Protein AF-B4H859-F1 (afdb_monomer)

InterPro domains:
  IPR013106 Immunoglobulin V-set domain [PF07686] (18-57)
  IPR013783 Immunoglobulin-like fold [G3DSA:2.60.40.10] (1-72)
  IPR036179 Immunoglobulin-like domain superfamily [SSF48726] (7-54)
  IPR037448 Zwei Ig domain protein zig-8 [PTHR23279] (1-114)

Nearest PDB structures (foldseek):
  6nrw-assembly2_C  TM=9.293E-01  e=8.395E-04  Drosophila melanogaster
  6eg1-assembly2_C  TM=6.584E-01  e=2.592E-03  Drosophila melanogaster
  6eg0-assembly1_A  TM=5.450E-01  e=2.316E-03  Drosophila melanogaster
  8sap-assembly2_B  TM=4.334E-01  e=5.531E+00  Bacillus thuringiensis serovar andalousiensis
  3pjy-assembly1_A  TM=2.678E-01  e=3.148E+00  Sinorhizobium meliloti

Organism: Drosophila persimilis (NCBI:txid7234)

Foldseek 3Di:
DFPVVPDWQDKAQGGDDPPPQWGWDDPPPFQKIKTKGAQDDQVVFGKDKKWFADVVTAMAIAGEGEDEPPDPDDDPDDDDDDDDPDFYFDWPDDSYDYHYGRDIDIGMTGTPDDTPMMID

Structure (mmCIF, N/CA/C/O backbone):
data_AF-B4H859-F1
#
_entry.id   AF-B4H859-F1
#
loop_
_atom_site.group_PDB
_atom_site.id
_atom_site.type_symbol
_atom_site.label_atom_id
_atom_site.label_alt_id
_atom_site.label_comp_id
_atom_site.label_asym_id
_atom_site.label_entity_id
_atom_site.label_seq_id
_atom_site.pdbx_PDB_ins_code
_atom_site.Cartn_x
_atom_site.Cartn_y
_atom_site.Cartn_z
_atom_site.occupancy
_atom_site.B_iso_or_equiv
_atom_site.auth_seq_id
_atom_site.auth_comp_id
_atom_site.auth_asym_id
_atom_site.auth_atom_id
_atom_site.pdbx_PDB_model_num
ATOM 1 N N . MET A 1 1 ? -4.083 -2.674 -3.636 1.00 91.69 1 MET A N 1
ATOM 2 C CA . MET A 1 1 ? -5.459 -2.199 -3.650 1.00 91.69 1 MET A CA 1
ATOM 3 C C . MET A 1 1 ? -6.114 -2.504 -2.316 1.00 91.69 1 MET A C 1
ATOM 5 O O . MET A 1 1 ? -5.933 -3.607 -1.803 1.00 91.69 1 MET A O 1
ATOM 9 N N . ARG A 1 2 ? -6.955 -1.610 -1.788 1.00 93.88 2 ARG A N 1
ATOM 10 C CA . ARG A 1 2 ? -7.899 -1.963 -0.719 1.00 93.88 2 ARG A CA 1
ATOM 11 C C . ARG A 1 2 ? -9.080 -2.726 -1.318 1.00 93.88 2 ARG A C 1
ATOM 13 O O . ARG A 1 2 ? -9.814 -2.195 -2.144 1.00 93.88 2 ARG A O 1
ATOM 20 N N . LYS A 1 3 ? -9.287 -3.982 -0.920 1.00 91.06 3 LYS A N 1
ATOM 21 C CA . LYS A 1 3 ? -10.262 -4.865 -1.588 1.00 91.06 3 LYS A CA 1
ATOM 22 C C . LYS A 1 3 ? -11.721 -4.498 -1.342 1.00 91.06 3 LYS A C 1
ATOM 24 O O . LYS A 1 3 ? -12.536 -4.737 -2.223 1.00 91.06 3 LYS A O 1
ATOM 29 N N . ARG A 1 4 ? -12.061 -3.940 -0.174 1.00 90.44 4 ARG A N 1
ATOM 30 C CA . ARG A 1 4 ? -13.466 -3.685 0.209 1.00 90.44 4 ARG A CA 1
ATOM 31 C C . ARG A 1 4 ? -14.206 -2.747 -0.749 1.00 90.44 4 ARG A C 1
ATOM 33 O O . ARG A 1 4 ? -15.421 -2.825 -0.855 1.00 90.44 4 ARG A O 1
ATOM 40 N N . ASP A 1 5 ? -13.470 -1.859 -1.406 1.00 91.56 5 ASP A N 1
ATOM 41 C CA . ASP A 1 5 ? -13.981 -0.825 -2.305 1.00 91.56 5 ASP A CA 1
ATOM 42 C C . ASP A 1 5 ? -13.163 -0.702 -3.598 1.00 91.56 5 ASP A C 1
ATOM 44 O O . ASP A 1 5 ? -13.344 0.248 -4.355 1.00 91.56 5 ASP A O 1
ATOM 48 N N . LEU A 1 6 ? -12.266 -1.663 -3.850 1.00 92.56 6 LEU A N 1
ATOM 49 C CA . LEU A 1 6 ? -11.378 -1.712 -5.017 1.00 92.56 6 LEU A CA 1
ATOM 50 C C . LEU A 1 6 ? -10.571 -0.419 -5.223 1.00 92.56 6 LEU A C 1
ATOM 52 O O . LEU A 1 6 ? -10.203 -0.070 -6.345 1.00 92.56 6 LEU A O 1
ATOM 56 N N . HIS A 1 7 ? -10.290 0.299 -4.134 1.00 94.25 7 HIS A N 1
ATOM 57 C CA . HIS A 1 7 ? -9.610 1.580 -4.196 1.00 94.25 7 HIS A CA 1
ATOM 58 C C . HIS A 1 7 ? -8.095 1.378 -4.301 1.00 94.25 7 HIS A C 1
ATOM 60 O O . HIS A 1 7 ? -7.493 0.636 -3.518 1.00 94.25 7 HIS A O 1
ATOM 66 N N . ILE A 1 8 ? -7.484 2.039 -5.283 1.00 95.00 8 ILE A N 1
ATOM 67 C CA . ILE A 1 8 ? -6.029 2.107 -5.424 1.00 95.00 8 ILE A CA 1
ATOM 68 C C . ILE A 1 8 ? -5.528 3.103 -4.385 1.00 95.00 8 ILE A C 1
ATOM 70 O O . ILE A 1 8 ? -5.896 4.274 -4.424 1.00 95.00 8 ILE A O 1
ATOM 74 N N . LEU A 1 9 ? -4.712 2.635 -3.447 1.00 95.94 9 LEU A N 1
ATOM 75 C CA . LEU A 1 9 ? -4.154 3.486 -2.401 1.00 95.94 9 LEU A CA 1
ATOM 76 C C . LEU A 1 9 ? -2.869 4.139 -2.879 1.00 95.94 9 LEU A C 1
ATOM 78 O O . LEU A 1 9 ? -2.682 5.337 -2.674 1.00 95.94 9 LEU A O 1
ATOM 82 N N . THR A 1 10 ? -2.001 3.364 -3.529 1.00 94.31 10 THR A N 1
ATOM 83 C CA . THR A 1 10 ? -0.736 3.859 -4.069 1.00 94.31 10 THR A CA 1
ATOM 84 C C . THR A 1 10 ? -0.382 3.163 -5.380 1.00 94.31 10 THR A C 1
ATOM 86 O O . THR A 1 10 ? -0.820 2.049 -5.670 1.00 94.31 10 THR A O 1
ATOM 89 N N . THR A 1 11 ? 0.415 3.831 -6.205 1.00 94.19 11 THR A N 1
ATOM 90 C CA . THR A 1 11 ? 1.118 3.219 -7.336 1.00 94.19 11 THR A CA 1
ATOM 91 C C . THR A 1 11 ? 2.538 3.755 -7.341 1.00 94.19 11 THR A C 1
ATOM 93 O O . THR A 1 11 ? 2.748 4.967 -7.410 1.00 94.19 11 THR A O 1
ATOM 96 N N . ASN A 1 12 ? 3.517 2.856 -7.264 1.00 90.81 12 ASN A N 1
ATOM 97 C CA . ASN A 1 12 ? 4.917 3.189 -7.028 1.00 90.81 12 ASN A CA 1
ATOM 98 C C . ASN A 1 12 ? 5.047 4.114 -5.807 1.00 90.81 12 ASN A C 1
ATOM 100 O O . ASN A 1 12 ? 4.615 3.757 -4.717 1.00 90.81 12 ASN A O 1
ATOM 104 N N . ILE A 1 13 ? 5.605 5.311 -6.000 1.00 91.62 13 ILE A N 1
ATOM 105 C CA . ILE A 1 13 ? 5.817 6.314 -4.951 1.00 91.62 13 ILE A CA 1
ATOM 106 C C . ILE A 1 13 ? 4.651 7.311 -4.798 1.00 91.62 13 ILE A C 1
ATOM 108 O O . ILE A 1 13 ? 4.754 8.262 -4.027 1.00 91.62 13 ILE A O 1
ATO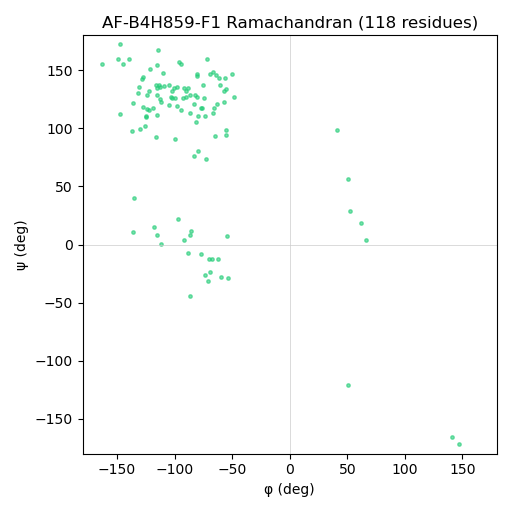M 112 N N . TYR A 1 14 ? 3.556 7.134 -5.544 1.00 93.62 14 TYR A N 1
ATOM 113 C CA . TYR A 1 14 ? 2.427 8.067 -5.572 1.00 93.62 14 TYR A CA 1
ATOM 114 C C . TYR A 1 14 ? 1.229 7.528 -4.790 1.00 93.62 14 TYR A C 1
ATOM 116 O O . TYR A 1 14 ? 0.862 6.364 -4.941 1.00 93.62 14 TYR A O 1
ATOM 124 N N . THR A 1 15 ? 0.576 8.391 -4.011 1.00 95.31 15 THR A N 1
ATOM 125 C CA . THR A 1 15 ? -0.637 8.079 -3.238 1.00 95.31 15 THR A CA 1
ATOM 126 C C . THR A 1 15 ? -1.889 8.597 -3.956 1.00 95.31 15 THR A C 1
ATOM 128 O O . THR A 1 15 ? -1.911 9.740 -4.406 1.00 95.31 15 THR A O 1
ATOM 131 N N . TYR A 1 16 ? -2.943 7.776 -4.032 1.00 94.44 16 TYR A N 1
ATOM 132 C CA . TYR A 1 16 ? -4.198 8.036 -4.764 1.00 94.44 16 TYR A CA 1
ATOM 133 C C . TYR A 1 16 ? -5.448 8.091 -3.868 1.00 94.44 16 TYR A C 1
ATOM 135 O O . TYR A 1 16 ? -6.577 8.061 -4.356 1.00 94.44 16 TYR A O 1
ATOM 143 N N . THR A 1 17 ? -5.256 8.220 -2.557 1.00 93.44 17 THR A N 1
ATOM 144 C CA . THR A 1 17 ? -6.324 8.433 -1.571 1.00 93.44 17 THR A CA 1
ATOM 145 C C . THR A 1 17 ? -6.252 9.845 -0.989 1.00 93.44 17 THR A C 1
ATOM 147 O O . THR A 1 17 ? -5.170 10.407 -0.831 1.00 93.44 17 THR A O 1
ATOM 150 N N . GLY A 1 18 ? -7.408 10.421 -0.643 1.00 92.88 18 GLY A N 1
ATOM 151 C CA . GLY A 1 18 ? -7.487 11.700 0.077 1.00 92.88 18 GLY A CA 1
ATOM 152 C C . GLY A 1 18 ? -7.175 11.594 1.577 1.00 92.88 18 GLY A C 1
ATOM 153 O O . GLY A 1 18 ? -7.072 12.613 2.255 1.00 92.88 18 GLY A O 1
ATOM 154 N N . ASP A 1 19 ? -7.040 10.376 2.110 1.00 93.81 19 ASP A N 1
ATOM 155 C CA . ASP A 1 19 ? -6.666 10.140 3.505 1.00 93.81 19 ASP A CA 1
ATOM 156 C C . ASP A 1 19 ? -5.143 10.262 3.674 1.00 93.81 19 ASP A C 1
ATOM 158 O O . ASP A 1 19 ? -4.388 9.367 3.296 1.00 93.81 19 ASP A O 1
ATOM 162 N N . GLN A 1 20 ? -4.700 11.376 4.264 1.00 92.81 20 GLN A N 1
ATOM 163 C CA . GLN A 1 20 ? -3.283 11.736 4.439 1.00 92.81 20 GLN A CA 1
ATOM 164 C C . GLN A 1 20 ? -2.487 10.760 5.314 1.00 92.81 20 GLN A C 1
ATOM 166 O O . GLN A 1 20 ? -1.262 10.821 5.344 1.00 92.81 20 GLN A O 1
ATOM 171 N N . ARG A 1 21 ? -3.169 9.860 6.029 1.00 93.44 21 ARG A N 1
ATOM 172 C CA . ARG A 1 21 ? -2.528 8.816 6.834 1.00 93.44 21 ARG A CA 1
ATOM 173 C C . ARG A 1 21 ? -1.847 7.754 5.978 1.00 93.44 21 ARG A C 1
ATOM 175 O O . ARG A 1 21 ? -0.958 7.068 6.470 1.00 93.44 21 ARG A O 1
ATOM 182 N N . PHE A 1 22 ? -2.283 7.594 4.729 1.00 93.88 22 PHE A N 1
ATOM 183 C CA . PHE A 1 22 ? -1.756 6.598 3.807 1.00 93.88 22 PHE A CA 1
ATOM 184 C C . PHE A 1 22 ? -0.587 7.181 3.017 1.00 93.88 22 PHE A C 1
ATOM 186 O O . PHE A 1 22 ? -0.700 8.215 2.361 1.00 93.88 22 PHE A O 1
ATOM 193 N N . SER A 1 23 ? 0.541 6.489 3.042 1.00 93.62 23 SER A N 1
ATOM 194 C CA . SER A 1 23 ? 1.720 6.831 2.250 1.00 93.62 23 SER A CA 1
ATOM 195 C C . SER A 1 23 ? 2.477 5.569 1.860 1.00 93.62 23 SER A C 1
ATOM 197 O O . SER A 1 23 ? 2.144 4.470 2.300 1.00 93.62 23 SER A O 1
ATOM 199 N N . VAL A 1 24 ? 3.481 5.715 1.005 1.00 92.88 24 VAL A N 1
ATOM 200 C CA . VAL A 1 24 ? 4.360 4.618 0.602 1.00 92.88 24 VAL A CA 1
ATOM 201 C C . VAL A 1 24 ? 5.777 4.891 1.077 1.00 92.88 24 VAL A C 1
ATOM 203 O O . VAL A 1 24 ? 6.287 6.003 0.940 1.00 92.88 24 VAL A O 1
ATOM 206 N N . ILE A 1 25 ? 6.407 3.867 1.643 1.00 90.50 25 ILE A N 1
ATOM 207 C CA . ILE A 1 25 ? 7.829 3.856 1.963 1.00 90.50 25 ILE A CA 1
ATOM 208 C C . ILE A 1 25 ? 8.509 2.971 0.920 1.00 90.50 25 ILE A C 1
ATOM 210 O O . ILE A 1 25 ? 8.190 1.793 0.790 1.00 90.50 25 ILE A O 1
ATOM 214 N N . HIS A 1 26 ? 9.445 3.554 0.177 1.00 89.69 26 HIS A N 1
ATOM 215 C CA . HIS A 1 26 ? 10.266 2.848 -0.800 1.00 89.69 26 HIS A CA 1
ATOM 216 C C . HIS A 1 26 ? 11.714 3.335 -0.670 1.00 89.69 26 HIS A C 1
ATOM 218 O O . HIS A 1 26 ? 12.041 4.427 -1.150 1.00 89.69 26 HIS A O 1
ATOM 224 N N . PRO A 1 27 ? 12.574 2.595 0.050 1.00 88.12 27 PRO A N 1
ATOM 225 C CA . PRO A 1 27 ? 13.975 2.962 0.191 1.00 88.12 27 PRO A CA 1
ATOM 226 C C . PRO A 1 27 ? 14.687 2.978 -1.174 1.00 88.12 27 PRO A C 1
ATOM 228 O O . PRO A 1 27 ? 14.409 2.115 -2.009 1.00 88.12 27 PRO A O 1
ATOM 231 N N . PRO A 1 28 ? 15.629 3.912 -1.415 1.00 85.56 28 PRO A N 1
ATOM 232 C CA . PRO A 1 28 ? 16.375 3.953 -2.669 1.00 85.56 28 PRO A CA 1
ATOM 233 C C . PRO A 1 28 ? 17.066 2.618 -2.965 1.00 85.56 28 PRO A C 1
ATOM 235 O O . PRO A 1 28 ? 17.726 2.057 -2.090 1.00 85.56 28 PRO A O 1
ATOM 238 N N . SER A 1 29 ? 16.939 2.142 -4.206 1.00 84.00 29 SER A N 1
ATOM 239 C CA . SER A 1 29 ? 17.527 0.878 -4.678 1.00 84.00 29 SER A CA 1
ATOM 240 C C . SER A 1 29 ? 17.024 -0.386 -3.960 1.00 84.00 29 SER A C 1
ATOM 242 O O . SER A 1 29 ? 17.693 -1.417 -4.027 1.00 84.00 29 SER A O 1
ATOM 244 N N . SER A 1 30 ? 15.881 -0.320 -3.268 1.00 84.38 30 SER A N 1
ATOM 245 C CA . SER A 1 30 ? 15.211 -1.495 -2.702 1.00 84.38 30 SER A CA 1
ATOM 246 C C . SER A 1 30 ? 14.141 -2.036 -3.654 1.00 84.38 30 SER A C 1
ATOM 248 O O . SER A 1 30 ? 13.579 -1.287 -4.441 1.00 84.38 30 SER A O 1
ATOM 250 N N . GLU A 1 31 ? 13.820 -3.322 -3.536 1.00 82.88 31 GLU A N 1
ATOM 251 C CA . GLU A 1 31 ? 12.643 -3.954 -4.157 1.00 82.88 31 GLU A CA 1
ATOM 252 C C . GLU A 1 31 ? 11.470 -4.045 -3.157 1.00 82.88 31 GLU A C 1
ATOM 254 O O . GLU A 1 31 ? 10.579 -4.888 -3.286 1.00 82.88 31 GLU A O 1
ATOM 259 N N . ASP A 1 32 ? 11.498 -3.199 -2.122 1.00 84.56 32 ASP A N 1
ATOM 260 C CA . ASP A 1 32 ? 10.486 -3.124 -1.073 1.00 84.56 32 ASP A CA 1
ATOM 261 C C . ASP A 1 32 ? 9.576 -1.909 -1.286 1.00 84.56 32 ASP A C 1
ATOM 263 O O . ASP A 1 32 ? 10.039 -0.769 -1.406 1.00 84.56 32 ASP A O 1
ATOM 267 N N . TRP A 1 33 ? 8.268 -2.155 -1.300 1.00 89.00 33 TRP A N 1
ATOM 268 C CA . TRP A 1 33 ? 7.223 -1.137 -1.351 1.00 89.00 33 TRP A CA 1
ATOM 269 C C . TRP A 1 33 ? 6.253 -1.338 -0.199 1.00 89.00 33 TRP A C 1
ATOM 271 O O . TRP A 1 33 ? 5.347 -2.174 -0.268 1.00 89.00 33 TRP A O 1
ATOM 281 N N . ASP A 1 34 ? 6.396 -0.517 0.832 1.00 89.38 34 ASP A N 1
ATOM 282 C CA . ASP A 1 34 ? 5.598 -0.653 2.040 1.00 89.38 34 ASP A CA 1
ATOM 283 C C . ASP A 1 34 ? 4.477 0.384 2.061 1.00 89.38 34 ASP A C 1
ATOM 285 O O . ASP A 1 34 ? 4.717 1.589 1.948 1.00 89.38 34 ASP A O 1
ATOM 289 N N . LEU A 1 35 ? 3.237 -0.069 2.242 1.00 90.88 35 LEU A N 1
ATOM 290 C CA . LEU A 1 35 ? 2.110 0.820 2.502 1.00 90.88 35 LEU A CA 1
ATOM 291 C C . LEU A 1 35 ? 2.126 1.223 3.978 1.00 90.88 35 LEU A C 1
ATOM 293 O O . LEU A 1 35 ? 1.828 0.409 4.852 1.00 90.88 35 LEU A O 1
ATOM 297 N N . LYS A 1 36 ? 2.426 2.489 4.253 1.00 91.12 36 LYS A N 1
ATOM 298 C CA . LYS A 1 36 ? 2.391 3.073 5.592 1.00 91.12 36 LYS A CA 1
ATOM 299 C C . LYS A 1 36 ? 1.007 3.650 5.884 1.00 91.12 36 LYS A C 1
ATOM 301 O O . LYS A 1 36 ? 0.474 4.410 5.075 1.00 91.12 36 LYS A O 1
ATOM 306 N N . ILE A 1 37 ? 0.454 3.331 7.051 1.00 91.12 37 ILE A N 1
ATOM 307 C CA . ILE A 1 37 ? -0.793 3.907 7.565 1.00 91.12 37 ILE A CA 1
ATOM 308 C C . ILE A 1 37 ? -0.503 4.496 8.947 1.00 91.12 37 ILE A C 1
ATOM 310 O O . ILE A 1 37 ? -0.235 3.764 9.900 1.00 91.12 37 ILE A O 1
ATOM 314 N N . ASP A 1 38 ? -0.533 5.822 9.052 1.00 86.06 38 ASP A N 1
ATOM 315 C CA . ASP A 1 38 ? -0.404 6.531 10.326 1.00 86.06 38 ASP A CA 1
ATOM 316 C C . ASP A 1 38 ? -1.741 6.551 11.084 1.00 86.06 38 ASP A C 1
ATOM 318 O O . ASP A 1 38 ? -2.817 6.622 10.488 1.00 86.06 38 ASP A O 1
ATOM 322 N N . TYR A 1 39 ? -1.689 6.504 12.417 1.00 83.44 39 TYR A N 1
ATOM 323 C CA . TYR A 1 39 ? -2.872 6.553 13.286 1.00 83.44 39 TYR A CA 1
ATOM 324 C C . TYR A 1 39 ? -3.958 5.545 12.875 1.00 83.44 39 TYR A C 1
ATOM 326 O O . TYR A 1 39 ? -5.096 5.922 12.568 1.00 83.44 39 TYR A O 1
ATOM 334 N N . ALA A 1 40 ? -3.595 4.264 12.809 1.00 83.44 40 ALA A N 1
ATOM 335 C CA . ALA A 1 40 ? -4.477 3.197 12.351 1.00 83.44 40 ALA A CA 1
ATOM 336 C C . ALA A 1 40 ? -5.773 3.125 13.184 1.00 83.44 40 ALA A C 1
ATOM 338 O O . ALA A 1 40 ? -5.751 3.148 14.415 1.00 83.44 40 ALA A O 1
ATOM 339 N N . GLN A 1 41 ? -6.923 3.046 12.518 1.00 84.44 41 GLN A N 1
ATOM 340 C CA . GLN A 1 41 ? -8.244 3.015 13.151 1.00 84.44 41 GLN A CA 1
ATOM 341 C C . GLN A 1 41 ? -8.930 1.668 12.886 1.00 84.44 41 GLN A C 1
ATOM 343 O O . GLN A 1 41 ? -8.706 1.092 11.827 1.00 84.44 41 GLN A O 1
ATOM 348 N N . PRO A 1 42 ? -9.866 1.205 13.737 1.00 79.44 42 PRO A N 1
ATOM 349 C CA . PRO A 1 42 ? -10.618 -0.035 13.488 1.00 79.44 42 PRO A CA 1
ATOM 350 C C . PRO A 1 42 ? -11.312 -0.083 12.115 1.00 79.44 42 PRO A C 1
ATOM 352 O O . PRO A 1 42 ? -11.458 -1.132 11.500 1.00 79.44 42 PRO A O 1
ATOM 355 N N . ARG A 1 43 ? -11.694 1.081 11.571 1.00 86.56 43 ARG A N 1
ATOM 356 C CA . ARG A 1 43 ? -12.257 1.200 10.215 1.00 86.56 43 ARG A CA 1
ATOM 357 C C . ARG A 1 43 ? -11.264 0.900 9.090 1.00 86.56 43 ARG A C 1
ATOM 359 O O . ARG A 1 43 ? -11.686 0.854 7.938 1.00 86.56 43 ARG A O 1
ATOM 366 N N . ASP A 1 44 ? -9.971 0.809 9.371 1.00 88.56 44 ASP A N 1
ATOM 367 C CA . ASP A 1 44 ? -8.951 0.463 8.386 1.00 88.56 44 ASP A CA 1
ATOM 368 C C . ASP A 1 44 ? -8.762 -1.060 8.296 1.00 88.56 44 ASP A C 1
ATOM 370 O O . ASP A 1 44 ? -8.104 -1.510 7.361 1.00 88.56 44 ASP A O 1
ATOM 374 N N . SER A 1 45 ? -9.386 -1.857 9.179 1.00 84.06 45 SER A N 1
ATOM 375 C CA . SER A 1 45 ? -9.418 -3.317 9.047 1.00 84.06 45 SER A CA 1
ATOM 376 C C . SER A 1 45 ? -9.994 -3.745 7.691 1.00 84.06 45 SER A C 1
ATOM 378 O O . SER A 1 45 ? -10.935 -3.142 7.157 1.00 84.06 45 SER A O 1
ATOM 380 N N . GLY A 1 46 ? -9.436 -4.811 7.125 1.00 86.56 46 GLY A N 1
ATOM 381 C CA . GLY A 1 46 ? -9.856 -5.377 5.849 1.00 86.56 46 GLY A CA 1
ATOM 382 C C . GLY A 1 46 ? -8.705 -5.988 5.059 1.00 86.56 46 GLY A C 1
ATOM 383 O O . GLY A 1 46 ? -7.585 -6.124 5.544 1.00 86.56 46 GLY A O 1
ATOM 384 N N . ILE A 1 47 ? -8.992 -6.362 3.812 1.00 87.62 47 ILE A N 1
ATOM 385 C CA . ILE A 1 47 ? -8.006 -6.978 2.921 1.00 87.62 47 ILE A CA 1
ATOM 386 C C . ILE A 1 47 ? -7.325 -5.903 2.069 1.00 87.62 47 ILE A C 1
ATOM 388 O O . ILE A 1 47 ? -7.994 -5.150 1.351 1.00 87.62 47 ILE A O 1
ATOM 392 N N . TYR A 1 48 ? -5.998 -5.887 2.105 1.00 90.25 48 TYR A N 1
ATOM 393 C CA . TYR A 1 48 ? -5.123 -5.060 1.277 1.00 90.25 48 TYR A CA 1
ATOM 394 C C . TYR A 1 48 ? -4.336 -5.967 0.344 1.00 90.25 48 TYR A C 1
ATOM 396 O O . TYR A 1 48 ? -3.869 -7.019 0.754 1.00 90.25 48 TYR A O 1
ATOM 404 N N . GLU A 1 49 ? -4.198 -5.597 -0.920 1.00 90.50 49 GLU A N 1
ATOM 405 C CA . GLU A 1 49 ? -3.522 -6.426 -1.914 1.00 90.50 49 GLU A CA 1
ATOM 406 C C . GLU A 1 49 ? -2.353 -5.681 -2.544 1.00 90.50 49 GLU A C 1
ATOM 408 O O . GLU A 1 49 ? -2.576 -4.712 -3.256 1.00 90.50 49 GLU A O 1
ATOM 413 N N . CYS A 1 50 ? -1.126 -6.148 -2.359 1.00 89.75 50 CYS A N 1
ATOM 414 C CA . CYS A 1 50 ? -0.018 -5.704 -3.194 1.00 89.75 50 CYS A CA 1
ATOM 415 C C . CYS A 1 50 ? -0.142 -6.368 -4.571 1.00 89.75 50 CYS A C 1
ATOM 417 O O . CYS A 1 50 ? -0.255 -7.591 -4.662 1.00 89.75 50 CYS A O 1
ATOM 419 N N . GLN A 1 51 ? -0.133 -5.584 -5.645 1.00 91.12 51 GLN A N 1
ATOM 420 C CA . GLN A 1 51 ? -0.077 -6.085 -7.017 1.00 91.12 51 GLN A CA 1
ATOM 421 C C . GLN A 1 51 ? 1.230 -5.640 -7.658 1.00 91.12 51 GLN A C 1
ATOM 423 O O . GLN A 1 51 ? 1.556 -4.455 -7.654 1.00 91.12 51 GLN A O 1
ATOM 428 N N . VAL A 1 52 ? 1.955 -6.589 -8.235 1.00 89.12 52 VAL A N 1
ATOM 429 C CA . VAL A 1 52 ? 3.247 -6.361 -8.871 1.00 89.12 52 VAL A CA 1
ATOM 430 C C . VAL A 1 52 ? 3.094 -6.592 -10.370 1.00 89.12 52 VAL A C 1
ATOM 432 O O . VAL A 1 52 ? 2.614 -7.640 -10.816 1.00 89.12 52 VAL A O 1
ATOM 435 N N . ASN A 1 53 ? 3.483 -5.594 -11.160 1.00 86.69 53 ASN A N 1
ATOM 436 C CA . ASN A 1 53 ? 3.398 -5.649 -12.613 1.00 86.69 53 ASN A CA 1
ATOM 437 C C . ASN A 1 53 ? 4.617 -6.373 -13.205 1.00 86.69 53 ASN A C 1
ATOM 439 O O . ASN A 1 53 ? 5.551 -5.755 -13.716 1.00 86.69 53 ASN A O 1
ATOM 443 N N . THR A 1 54 ? 4.594 -7.696 -13.091 1.00 81.88 54 THR A N 1
ATOM 444 C CA . THR A 1 54 ? 5.532 -8.645 -13.704 1.00 81.88 54 THR A CA 1
ATOM 445 C C . THR A 1 54 ? 4.806 -9.509 -14.732 1.00 81.88 54 THR A C 1
ATOM 447 O O . THR A 1 54 ? 3.575 -9.547 -14.760 1.00 81.88 54 THR A O 1
ATOM 450 N N . GLU A 1 55 ? 5.564 -10.238 -15.550 1.00 78.88 55 GLU A N 1
ATOM 451 C CA . GLU A 1 55 ? 5.034 -11.288 -16.422 1.00 78.88 55 GLU A CA 1
ATOM 452 C C . GLU A 1 55 ? 5.608 -12.645 -15.969 1.00 78.88 55 GLU A C 1
ATOM 454 O O . GLU A 1 55 ? 6.821 -12.848 -16.089 1.00 78.88 55 GLU A O 1
ATOM 459 N N . PRO A 1 56 ? 4.793 -13.567 -15.415 1.00 78.75 56 PRO A N 1
ATOM 460 C CA . PRO A 1 56 ? 3.357 -13.445 -15.131 1.00 78.75 56 PRO A CA 1
ATOM 461 C C . PRO A 1 56 ? 3.055 -12.495 -13.955 1.00 78.75 56 PRO A C 1
ATOM 463 O O . PRO A 1 56 ? 3.920 -12.234 -13.113 1.00 78.75 56 PRO A O 1
ATOM 466 N N . LYS A 1 57 ? 1.813 -11.993 -13.876 1.00 77.75 57 LYS A N 1
ATOM 467 C CA . LYS A 1 57 ? 1.381 -11.094 -12.790 1.00 77.75 57 LYS A CA 1
ATOM 468 C C . LYS A 1 57 ? 1.497 -11.757 -11.420 1.00 77.75 57 LYS A C 1
ATOM 470 O O . LYS A 1 57 ? 1.063 -12.893 -11.236 1.00 77.75 57 LYS A O 1
ATOM 475 N N . ILE A 1 58 ? 1.992 -11.000 -10.445 1.00 82.62 58 ILE A N 1
ATOM 476 C CA . ILE A 1 58 ? 2.111 -11.426 -9.049 1.00 82.62 58 ILE A CA 1
ATOM 477 C C . ILE A 1 58 ? 1.216 -10.535 -8.186 1.00 82.62 58 ILE A C 1
ATOM 479 O O . ILE A 1 58 ? 1.167 -9.318 -8.363 1.00 82.62 58 ILE A O 1
ATOM 483 N N . ASN A 1 59 ? 0.502 -11.131 -7.235 1.00 83.44 59 ASN A N 1
ATOM 484 C CA . ASN A 1 59 ? -0.269 -10.403 -6.235 1.00 83.44 59 ASN A CA 1
ATOM 485 C C . ASN A 1 59 ? -0.148 -11.052 -4.852 1.00 83.44 59 ASN A C 1
ATOM 487 O O . ASN A 1 59 ? 0.219 -12.218 -4.711 1.00 83.44 59 ASN A O 1
ATOM 491 N N . LEU A 1 60 ? -0.438 -10.263 -3.822 1.00 83.44 60 LEU A N 1
ATOM 492 C CA . LEU A 1 60 ? -0.325 -10.661 -2.430 1.00 83.44 60 LEU A CA 1
ATOM 493 C C . LEU A 1 60 ? -1.404 -9.969 -1.603 1.00 83.44 60 LEU A C 1
ATOM 495 O O . LEU A 1 60 ? -1.355 -8.759 -1.412 1.00 83.44 60 LEU A O 1
ATOM 499 N N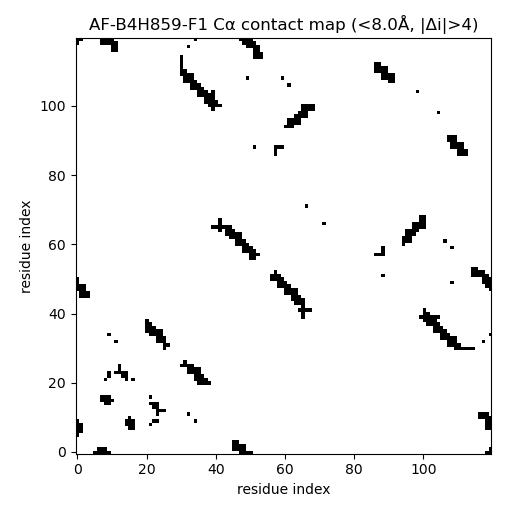 . ALA A 1 61 ? -2.360 -10.740 -1.089 1.00 83.81 61 ALA A N 1
ATOM 500 C CA . ALA A 1 61 ? -3.401 -10.243 -0.198 1.00 83.81 61 ALA A CA 1
ATOM 501 C C . ALA A 1 61 ? -2.987 -10.382 1.278 1.00 83.81 61 ALA A C 1
ATOM 503 O O . ALA A 1 61 ? -2.509 -11.434 1.697 1.00 83.81 61 ALA A O 1
ATOM 504 N N . ILE A 1 62 ? -3.216 -9.329 2.057 1.00 83.56 62 ILE A N 1
ATOM 505 C CA . ILE A 1 62 ? -2.940 -9.206 3.489 1.00 83.56 62 ILE A CA 1
ATOM 506 C C . ILE A 1 62 ? -4.249 -8.873 4.193 1.00 83.56 62 ILE A C 1
ATOM 508 O O . ILE A 1 62 ? -4.978 -7.981 3.757 1.00 83.56 62 ILE A O 1
ATOM 512 N N . ILE A 1 63 ? -4.538 -9.585 5.279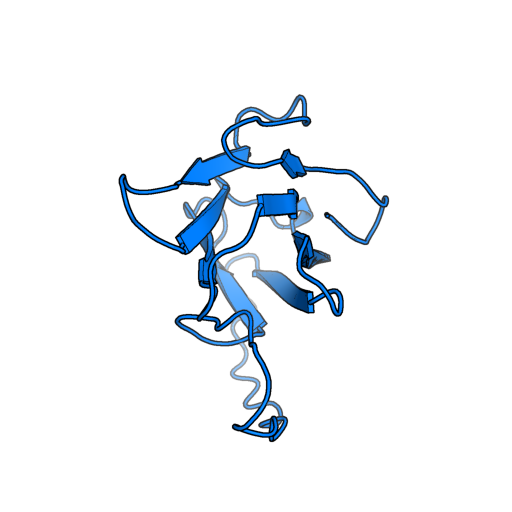 1.00 81.75 63 ILE A N 1
ATOM 513 C CA . ILE A 1 63 ? -5.669 -9.288 6.158 1.00 81.75 63 ILE A CA 1
ATOM 514 C C . ILE A 1 63 ? -5.132 -8.418 7.294 1.00 81.75 63 ILE A C 1
ATOM 516 O O . ILE A 1 63 ? -4.276 -8.849 8.066 1.00 81.75 63 ILE A O 1
AT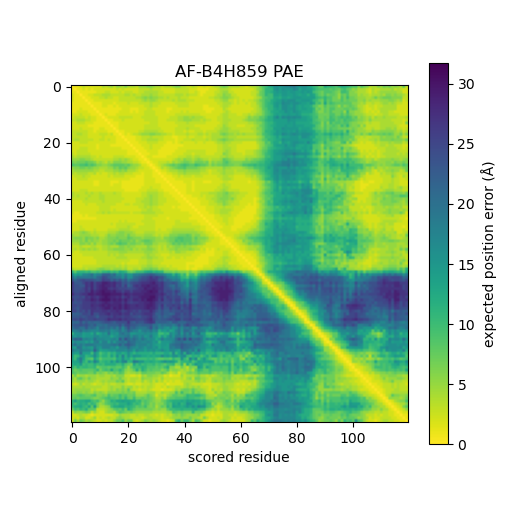OM 520 N N . LEU A 1 64 ? -5.610 -7.179 7.361 1.00 81.25 64 LEU A N 1
ATOM 521 C CA . LEU A 1 64 ? -5.317 -6.254 8.447 1.00 81.25 64 LEU A CA 1
ATOM 522 C C . LEU A 1 64 ? -6.495 -6.249 9.417 1.00 81.25 64 LEU A C 1
ATOM 524 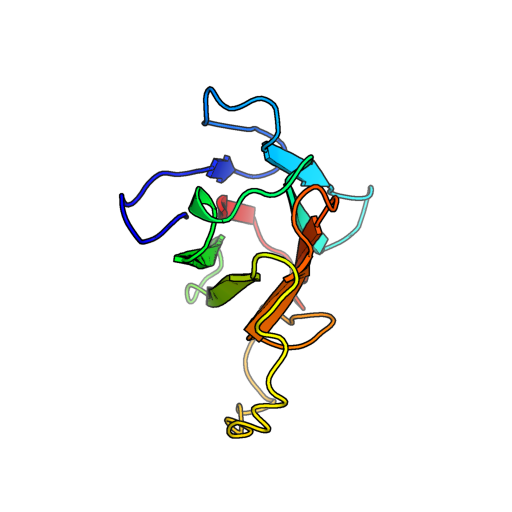O O . LEU A 1 64 ? -7.619 -5.969 8.993 1.00 81.25 64 LEU A O 1
ATOM 528 N N . ASP A 1 65 ? -6.226 -6.496 10.697 1.00 83.19 65 ASP A N 1
ATOM 529 C CA . ASP A 1 65 ? -7.203 -6.297 11.763 1.00 83.19 65 ASP A CA 1
ATOM 530 C C . ASP A 1 65 ? -6.668 -5.358 12.855 1.00 83.19 65 ASP A C 1
ATOM 532 O O . ASP A 1 65 ? -5.561 -5.515 13.374 1.00 83.19 65 ASP A O 1
ATOM 536 N N . ILE A 1 66 ? -7.455 -4.336 13.185 1.00 78.31 66 ILE A N 1
ATOM 537 C CA . ILE A 1 66 ? -7.138 -3.308 14.172 1.00 78.31 66 ILE A CA 1
ATOM 538 C C . ILE A 1 66 ? -8.150 -3.419 15.308 1.00 78.31 66 ILE A C 1
ATOM 540 O O . ILE A 1 66 ? -9.232 -2.823 15.276 1.00 78.31 66 ILE A O 1
ATOM 544 N N . ALA A 1 67 ? -7.782 -4.184 16.330 1.00 77.00 67 ALA A N 1
ATOM 545 C CA . ALA A 1 67 ? -8.598 -4.352 17.520 1.00 77.00 67 ALA A CA 1
ATOM 546 C C . ALA A 1 67 ? -8.528 -3.103 18.420 1.00 77.00 67 ALA A C 1
ATOM 548 O O . ALA A 1 67 ? -7.459 -2.536 18.674 1.00 77.00 67 ALA A O 1
ATOM 549 N N . ALA A 1 68 ? -9.683 -2.689 18.953 1.00 56.03 68 ALA A N 1
ATOM 550 C CA . ALA A 1 68 ? -9.720 -1.871 20.162 1.00 56.03 68 ALA A CA 1
ATOM 551 C C . ALA A 1 68 ? -9.207 -2.726 21.333 1.00 56.03 68 ALA A C 1
ATOM 553 O O . ALA A 1 68 ? -9.375 -3.941 21.326 1.00 56.03 68 ALA A O 1
ATOM 554 N N . GLU A 1 69 ? -8.562 -2.106 22.316 1.00 54.56 69 GLU A N 1
ATOM 555 C CA . GLU A 1 69 ? -7.673 -2.708 23.328 1.00 54.56 69 GLU A CA 1
ATOM 556 C C . GLU A 1 69 ? -8.196 -3.886 24.193 1.00 54.56 69 GLU A C 1
ATOM 558 O O . GLU A 1 69 ? -7.490 -4.316 25.099 1.00 54.56 69 GLU A O 1
ATOM 563 N N . SER A 1 70 ? -9.373 -4.462 23.936 1.00 52.66 70 SER A N 1
ATOM 564 C CA . SER A 1 70 ? -9.976 -5.525 24.750 1.00 52.66 70 SER A CA 1
ATOM 565 C C . SER A 1 70 ? -10.072 -6.919 24.113 1.00 52.66 70 SER A C 1
ATOM 567 O O . SER A 1 70 ? -10.565 -7.820 24.785 1.00 52.66 70 SER A O 1
ATOM 569 N N . GLU A 1 71 ? -9.613 -7.156 22.877 1.00 50.88 71 GLU A N 1
ATOM 570 C CA . GLU A 1 71 ? -9.789 -8.477 22.228 1.00 50.88 71 GLU A CA 1
ATOM 571 C C . GLU A 1 71 ? -8.549 -9.025 21.502 1.00 50.88 71 GLU A C 1
ATOM 573 O O . GLU A 1 71 ? -8.660 -9.678 20.469 1.00 50.88 71 GLU A O 1
ATOM 578 N N . ALA A 1 72 ? -7.351 -8.855 22.068 1.00 47.25 72 ALA A N 1
ATOM 579 C CA . ALA A 1 72 ? -6.206 -9.682 21.673 1.00 47.25 72 ALA A CA 1
ATOM 580 C C . ALA A 1 72 ? -6.387 -11.111 22.225 1.00 47.25 72 ALA A C 1
ATOM 582 O O . ALA A 1 72 ? -5.778 -11.492 23.223 1.00 47.25 72 ALA A O 1
ATOM 583 N N . ARG A 1 73 ? -7.297 -11.888 21.628 1.00 48.12 73 ARG A N 1
ATOM 584 C CA . ARG A 1 73 ? -7.334 -13.339 21.822 1.00 48.12 73 ARG A CA 1
ATOM 585 C C . ARG A 1 73 ? -6.322 -13.957 20.870 1.00 48.12 73 ARG A C 1
ATOM 587 O O . ARG A 1 73 ? -6.427 -13.780 19.662 1.00 48.12 73 ARG A O 1
ATOM 594 N N . ASP A 1 74 ? -5.363 -14.677 21.440 1.00 53.66 74 ASP A N 1
ATOM 595 C CA . ASP A 1 74 ? -4.372 -15.481 20.729 1.00 53.66 74 ASP A CA 1
ATOM 596 C C . ASP A 1 74 ? -5.064 -16.488 19.795 1.00 53.66 74 ASP A C 1
ATOM 598 O O . ASP A 1 74 ? -5.444 -17.587 20.203 1.00 53.66 74 ASP A O 1
ATOM 602 N N . LEU A 1 75 ? -5.240 -16.120 18.527 1.00 52.16 75 LEU A N 1
ATOM 603 C CA . LEU A 1 75 ? -5.657 -17.042 17.479 1.00 52.16 75 LEU A CA 1
ATOM 604 C C . LEU A 1 75 ? -4.422 -17.470 16.694 1.00 52.16 75 LEU A C 1
ATOM 606 O O . LEU A 1 75 ? -3.995 -16.862 15.719 1.00 52.16 75 LEU A O 1
ATOM 610 N N . ASN A 1 76 ? -3.838 -18.563 17.171 1.00 57.69 76 ASN A N 1
ATOM 611 C CA . ASN A 1 76 ? -2.900 -19.390 16.435 1.00 57.69 76 ASN A CA 1
ATOM 612 C C . ASN A 1 76 ? -3.658 -20.015 15.244 1.00 57.69 76 ASN A C 1
ATOM 614 O O . ASN A 1 76 ? -4.336 -21.026 15.420 1.00 57.69 76 ASN A O 1
ATOM 618 N N . SER A 1 77 ? -3.620 -19.382 14.067 1.00 50.00 77 SER A N 1
ATOM 619 C CA . SER A 1 77 ? -4.402 -19.800 12.895 1.00 50.00 77 SER A CA 1
ATOM 620 C C . SER A 1 77 ? -3.516 -20.044 11.669 1.00 50.00 77 SER A C 1
ATOM 622 O O . SER A 1 77 ? -2.927 -19.137 11.089 1.00 50.00 77 SER A O 1
ATOM 624 N N . ASP A 1 78 ? -3.408 -21.329 11.334 1.00 45.44 78 ASP A N 1
ATOM 625 C CA . ASP A 1 78 ? -3.078 -21.947 10.049 1.00 45.44 78 ASP A CA 1
ATOM 626 C C . ASP A 1 78 ? -1.976 -21.344 9.160 1.00 45.44 78 ASP A C 1
ATOM 628 O O . ASP A 1 78 ? -2.170 -20.510 8.272 1.00 45.44 78 ASP A O 1
ATOM 632 N N . ARG A 1 79 ? -0.800 -21.974 9.280 1.00 43.47 79 ARG A N 1
ATOM 633 C CA . ARG A 1 79 ? 0.275 -21.971 8.282 1.00 43.47 79 ARG A CA 1
ATOM 634 C C . ARG A 1 79 ? -0.241 -22.461 6.923 1.00 43.47 79 ARG A C 1
ATOM 636 O O . ARG A 1 79 ? -0.241 -23.661 6.648 1.00 43.47 79 ARG A O 1
ATOM 643 N N . ARG A 1 80 ? -0.561 -21.540 6.013 1.00 44.38 80 ARG A N 1
ATOM 644 C CA . ARG A 1 80 ? -0.623 -21.861 4.581 1.00 44.38 80 ARG A CA 1
ATOM 645 C C . ARG A 1 80 ? 0.794 -22.022 4.025 1.00 44.38 80 ARG A C 1
ATOM 647 O O . ARG A 1 80 ? 1.564 -21.070 3.922 1.00 44.38 80 ARG A O 1
ATOM 654 N N . TYR A 1 81 ? 1.128 -23.263 3.691 1.00 37.16 81 TYR A N 1
ATOM 655 C CA . TYR A 1 81 ? 2.351 -23.678 3.009 1.00 37.16 81 TYR A CA 1
ATOM 656 C C . TYR A 1 81 ? 2.362 -23.126 1.573 1.00 37.16 81 TYR A C 1
ATOM 658 O O . TYR A 1 81 ? 1.527 -23.512 0.759 1.00 37.16 81 TYR A O 1
ATOM 666 N N . TYR A 1 82 ? 3.285 -22.209 1.267 1.00 39.81 82 TYR A N 1
ATOM 667 C CA . TYR A 1 82 ? 3.440 -21.615 -0.067 1.00 39.81 82 TYR A CA 1
ATOM 668 C C . TYR A 1 82 ? 4.754 -22.048 -0.729 1.00 39.81 82 TYR A C 1
ATOM 670 O O . TYR A 1 82 ? 5.842 -21.776 -0.209 1.00 39.81 82 TYR A O 1
ATOM 678 N N . ASP A 1 83 ? 4.609 -22.649 -1.910 1.00 41.31 83 ASP A N 1
ATOM 679 C CA . ASP A 1 83 ? 5.636 -23.168 -2.821 1.00 41.31 83 ASP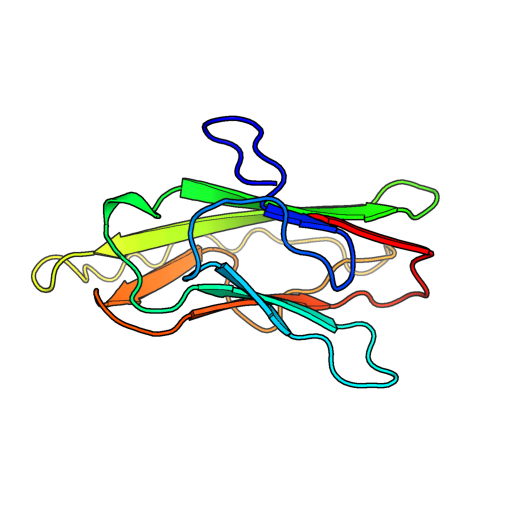 A CA 1
ATOM 680 C C . ASP A 1 83 ? 6.783 -22.168 -3.084 1.00 41.31 83 ASP A C 1
ATOM 682 O O . ASP A 1 83 ? 6.583 -20.996 -3.411 1.00 41.31 83 ASP A O 1
ATOM 686 N N . SER A 1 84 ? 8.016 -22.622 -2.871 1.00 39.41 84 SER A N 1
ATOM 687 C CA . SER A 1 84 ? 9.248 -21.831 -2.786 1.00 39.41 84 SER A CA 1
ATOM 688 C C . SER A 1 84 ? 9.937 -21.553 -4.129 1.00 39.41 84 SER A C 1
ATOM 690 O O . SER A 1 84 ? 11.037 -21.003 -4.121 1.00 39.41 84 SER A O 1
ATOM 692 N N . LYS A 1 85 ? 9.321 -21.880 -5.276 1.00 35.88 85 LYS A N 1
ATOM 693 C CA . LYS A 1 85 ? 9.974 -21.778 -6.600 1.00 35.88 85 LYS A CA 1
ATOM 694 C C . LYS A 1 85 ? 9.400 -20.776 -7.614 1.00 35.88 85 LYS A C 1
ATOM 696 O O . LYS A 1 85 ? 9.876 -20.752 -8.746 1.00 35.88 85 LYS A O 1
ATOM 701 N N . ALA A 1 86 ? 8.456 -19.916 -7.240 1.00 33.97 86 ALA A N 1
ATOM 702 C CA . ALA A 1 86 ? 7.981 -18.833 -8.112 1.00 33.97 86 ALA A CA 1
ATOM 703 C C . ALA A 1 86 ? 8.684 -17.494 -7.810 1.00 33.97 86 ALA A C 1
ATOM 705 O O . ALA A 1 86 ? 9.174 -17.275 -6.699 1.00 33.97 86 ALA A O 1
ATOM 706 N N . ALA A 1 87 ? 8.706 -16.576 -8.780 1.00 34.28 87 ALA A N 1
ATOM 707 C CA . ALA A 1 87 ? 8.891 -15.161 -8.483 1.00 34.28 87 ALA A CA 1
ATOM 708 C C . ALA A 1 87 ? 7.788 -14.729 -7.505 1.00 34.28 87 ALA A C 1
ATOM 710 O O . ALA A 1 87 ? 6.605 -14.968 -7.750 1.0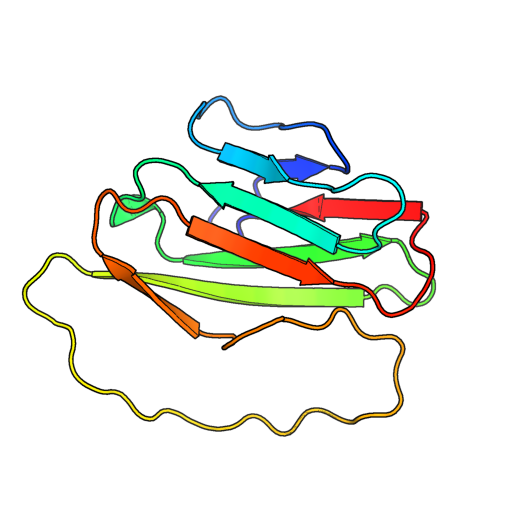0 34.28 87 ALA A O 1
ATOM 711 N N . ARG A 1 88 ? 8.171 -14.207 -6.343 1.00 50.19 88 ARG A N 1
ATOM 712 C CA . ARG A 1 88 ? 7.274 -14.004 -5.207 1.00 50.19 88 ARG A CA 1
ATOM 713 C C . ARG A 1 88 ? 7.442 -12.596 -4.669 1.00 50.19 88 ARG A C 1
ATOM 715 O O . ARG A 1 88 ? 8.550 -12.188 -4.325 1.00 50.19 88 ARG A O 1
ATOM 722 N N . ALA A 1 89 ? 6.308 -11.922 -4.502 1.00 49.75 89 ALA A N 1
ATOM 723 C CA . ALA A 1 89 ? 6.183 -10.914 -3.469 1.00 49.75 89 ALA A CA 1
ATOM 724 C C . ALA A 1 89 ? 6.283 -11.634 -2.109 1.00 49.75 89 ALA A C 1
ATOM 726 O O . ALA A 1 89 ? 5.508 -12.548 -1.809 1.00 49.75 89 ALA A O 1
ATOM 727 N N . LYS A 1 90 ? 7.301 -11.304 -1.324 1.00 50.19 90 LYS A N 1
ATOM 728 C CA . LYS A 1 90 ? 7.598 -11.831 -0.000 1.00 50.19 90 LYS A CA 1
ATOM 729 C C . LYS A 1 90 ? 7.174 -10.807 1.049 1.00 50.19 90 LYS A C 1
ATOM 731 O O . LYS A 1 90 ? 7.514 -9.632 0.970 1.00 50.19 90 LYS A O 1
ATOM 736 N N . ILE A 1 91 ? 6.461 -11.279 2.065 1.00 53.53 91 ILE A N 1
ATOM 737 C CA . ILE A 1 91 ? 6.168 -10.491 3.263 1.00 53.53 91 ILE A CA 1
ATOM 738 C C . ILE A 1 91 ? 7.334 -10.676 4.228 1.00 53.53 91 ILE A C 1
ATOM 740 O O . ILE A 1 91 ? 7.708 -11.807 4.554 1.00 53.53 91 ILE A O 1
ATOM 744 N N . LEU A 1 92 ? 7.895 -9.577 4.716 1.00 55.25 92 LEU A N 1
ATOM 745 C CA . LEU A 1 92 ? 8.707 -9.591 5.927 1.00 55.25 92 LEU A CA 1
ATOM 746 C C . LEU A 1 92 ? 7.739 -9.615 7.131 1.00 55.25 92 LEU A C 1
ATOM 748 O O . LEU A 1 92 ? 7.414 -8.570 7.674 1.00 55.25 92 LEU A O 1
ATOM 752 N N . GLY A 1 93 ? 7.190 -10.789 7.492 1.00 53.97 93 GLY A N 1
ATOM 753 C CA . GLY A 1 93 ? 6.201 -10.919 8.585 1.00 53.97 93 GLY A CA 1
ATOM 754 C C . GLY A 1 93 ? 5.044 -11.910 8.342 1.00 53.97 93 GLY A C 1
ATOM 755 O O . GLY A 1 93 ? 5.110 -12.743 7.439 1.00 53.97 93 GLY A O 1
ATOM 756 N N . SER A 1 94 ? 3.993 -11.835 9.174 1.00 52.28 94 SER A N 1
ATOM 757 C CA . SER A 1 94 ? 2.744 -12.623 9.067 1.00 52.28 94 SER A CA 1
ATOM 758 C C . SER A 1 94 ? 1.783 -12.024 8.022 1.00 52.28 94 SER A C 1
ATOM 760 O O . SER A 1 94 ? 1.703 -10.807 7.892 1.00 52.28 94 SER A O 1
ATOM 762 N N . THR A 1 95 ? 1.023 -12.857 7.294 1.00 58.22 95 THR A N 1
ATOM 763 C CA . THR A 1 95 ? -0.055 -12.438 6.356 1.00 58.22 95 THR A CA 1
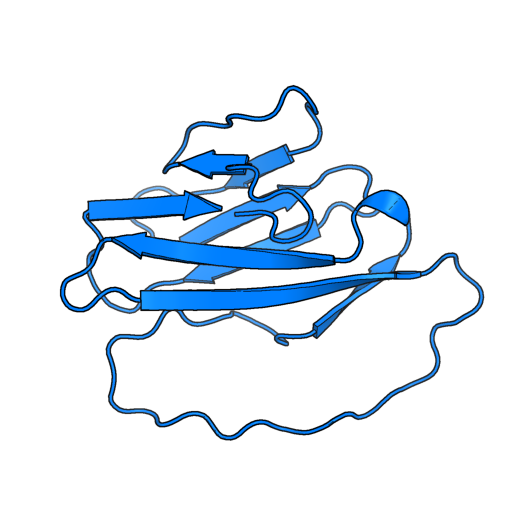ATOM 764 C C . THR A 1 95 ? -1.289 -11.863 7.054 1.00 58.22 95 THR A C 1
ATOM 766 O O . THR A 1 95 ? -2.180 -11.312 6.405 1.00 58.22 95 THR A O 1
ATOM 769 N N . GLU A 1 96 ? -1.343 -12.041 8.369 1.00 54.75 96 GLU A N 1
ATOM 770 C CA . GLU A 1 96 ? -2.369 -11.551 9.273 1.00 54.75 96 GLU A CA 1
ATOM 771 C C . GLU A 1 96 ? -1.675 -10.712 10.345 1.00 54.75 96 GLU A C 1
ATOM 773 O O . GLU A 1 96 ? -0.813 -11.214 11.078 1.00 54.75 96 GLU A O 1
ATOM 778 N N . ILE A 1 97 ? -1.998 -9.420 10.378 1.00 64.69 97 ILE A N 1
ATOM 779 C CA . ILE A 1 97 ? -1.370 -8.453 11.277 1.00 64.69 97 ILE A CA 1
ATOM 780 C C . ILE A 1 97 ? -2.456 -7.874 12.178 1.00 64.69 97 ILE A C 1
ATOM 782 O O . ILE A 1 97 ? -3.369 -7.203 11.700 1.00 64.69 97 ILE A O 1
ATOM 786 N N . HIS A 1 98 ? -2.311 -8.120 13.480 1.00 66.75 98 HIS A N 1
ATOM 787 C CA . HIS A 1 98 ? -3.140 -7.523 14.520 1.00 66.75 98 HIS A CA 1
ATOM 788 C C . HIS A 1 98 ? -2.403 -6.329 15.106 1.00 66.75 98 HIS A C 1
ATOM 790 O O . HIS A 1 98 ? -1.303 -6.484 15.646 1.00 66.75 98 HIS A O 1
ATOM 796 N N . VAL A 1 99 ? -2.988 -5.137 14.996 1.00 73.31 99 VAL A N 1
ATOM 797 C CA . VAL A 1 99 ? -2.348 -3.920 15.505 1.00 73.31 99 VAL A CA 1
ATOM 798 C C . VAL A 1 99 ? -3.268 -3.138 16.423 1.00 73.31 99 VAL A C 1
ATOM 800 O O . VAL A 1 99 ? -4.474 -3.053 16.214 1.00 73.31 99 VAL A O 1
ATOM 803 N N . LYS A 1 100 ? -2.673 -2.537 17.454 1.00 72.31 100 LYS A N 1
ATOM 804 C CA . LYS A 1 100 ? -3.358 -1.597 18.333 1.00 72.31 100 LYS A CA 1
ATOM 805 C C . LYS A 1 100 ? -3.800 -0.355 17.565 1.00 72.31 100 LYS A C 1
ATOM 807 O O . LYS A 1 100 ? -3.075 0.147 16.701 1.00 72.31 100 LYS A O 1
ATOM 812 N N . ARG A 1 101 ? -4.944 0.193 17.968 1.00 72.88 101 ARG A N 1
ATOM 813 C CA . ARG A 1 101 ? -5.402 1.514 17.533 1.00 72.88 101 ARG A CA 1
ATOM 814 C C . ARG A 1 101 ? -4.304 2.575 17.694 1.00 72.88 101 ARG A C 1
ATOM 816 O O . ARG A 1 101 ? -3.491 2.502 18.609 1.00 72.88 101 ARG A O 1
ATOM 823 N N . ASP A 1 102 ? -4.304 3.541 16.783 1.00 74.38 102 ASP A N 1
ATOM 824 C CA . ASP A 1 102 ? -3.420 4.709 16.730 1.00 74.38 102 ASP A CA 1
ATOM 825 C C . ASP A 1 102 ? -1.940 4.388 16.478 1.00 74.38 102 ASP A C 1
ATOM 827 O O . ASP A 1 102 ? -1.110 5.294 16.403 1.00 74.38 102 ASP A O 1
ATOM 831 N N . SER A 1 103 ? -1.610 3.116 16.248 1.00 73.44 103 SER A N 1
ATOM 832 C CA . SER A 1 103 ? -0.275 2.721 15.812 1.00 73.44 103 SER A CA 1
ATOM 833 C C . SER A 1 103 ? -0.007 3.196 14.386 1.00 73.44 103 SER A C 1
ATOM 835 O O . SER A 1 103 ? -0.902 3.202 13.536 1.00 73.44 103 SER A O 1
ATOM 837 N N . THR A 1 104 ? 1.250 3.526 14.105 1.00 78.88 104 THR A N 1
ATOM 838 C CA . THR A 1 104 ? 1.756 3.584 12.733 1.00 78.88 104 THR A CA 1
ATOM 839 C C . THR A 1 104 ? 2.094 2.169 12.286 1.00 78.88 104 THR A C 1
ATOM 841 O O . THR A 1 104 ? 2.849 1.467 12.959 1.00 78.88 104 THR A O 1
ATOM 844 N N . ILE A 1 105 ? 1.546 1.758 11.147 1.00 83.06 105 ILE A N 1
ATOM 845 C CA . ILE A 1 105 ? 1.753 0.423 10.578 1.00 83.06 105 ILE A CA 1
ATOM 846 C C . ILE A 1 105 ? 2.360 0.523 9.188 1.00 83.06 105 ILE A C 1
ATOM 848 O O . ILE A 1 105 ? 2.120 1.495 8.475 1.00 83.06 105 ILE A O 1
ATOM 852 N N . ALA A 1 106 ? 3.122 -0.494 8.805 1.00 83.00 106 ALA A N 1
ATOM 853 C CA . ALA A 1 106 ? 3.635 -0.666 7.456 1.00 83.00 106 ALA A CA 1
ATOM 854 C C . ALA A 1 106 ? 3.256 -2.068 6.967 1.00 83.00 106 ALA A C 1
ATOM 856 O O . ALA A 1 106 ? 3.645 -3.064 7.578 1.00 83.00 106 ALA A O 1
ATOM 857 N N . LEU A 1 107 ? 2.464 -2.150 5.897 1.00 83.00 107 LEU A N 1
ATOM 858 C CA . LEU A 1 107 ? 2.220 -3.405 5.191 1.00 83.00 107 LEU A CA 1
ATOM 859 C C . LEU A 1 107 ? 3.328 -3.572 4.158 1.00 83.00 107 LEU A C 1
ATOM 861 O O . LEU A 1 107 ? 3.408 -2.781 3.222 1.00 83.00 107 LEU A O 1
ATOM 865 N N . ALA A 1 108 ? 4.177 -4.580 4.346 1.00 83.19 108 ALA A N 1
ATOM 866 C CA . ALA A 1 108 ? 5.359 -4.760 3.518 1.00 83.19 108 ALA A CA 1
ATOM 867 C C . ALA A 1 108 ? 5.084 -5.598 2.265 1.00 83.19 108 ALA A C 1
ATOM 869 O O . ALA A 1 108 ? 4.473 -6.670 2.345 1.00 83.19 108 ALA A O 1
ATOM 870 N N . CYS A 1 109 ? 5.589 -5.139 1.120 1.00 83.75 109 CYS A N 1
ATOM 871 C CA . CYS A 1 109 ? 5.621 -5.903 -0.125 1.00 83.75 109 CYS A CA 1
ATOM 872 C C . CYS A 1 109 ? 7.030 -5.861 -0.708 1.00 83.75 109 CYS A C 1
ATOM 874 O O . CYS A 1 109 ? 7.419 -4.891 -1.349 1.00 83.75 109 CYS A O 1
ATOM 876 N N . SER A 1 110 ? 7.786 -6.930 -0.467 1.00 81.69 110 SER A N 1
ATOM 877 C CA . SER A 1 110 ? 9.130 -7.123 -1.012 1.00 81.69 110 SER A CA 1
ATOM 878 C C . SER A 1 110 ? 9.051 -8.008 -2.242 1.00 81.69 110 SER A C 1
ATOM 880 O O . SER A 1 110 ? 8.359 -9.019 -2.194 1.00 81.69 110 SER A O 1
ATOM 882 N N . VAL A 1 111 ? 9.734 -7.703 -3.338 1.00 75.75 111 VAL A N 1
ATOM 883 C CA . VAL A 1 111 ? 9.721 -8.545 -4.547 1.00 75.75 111 VAL A CA 1
ATOM 884 C C . VAL A 1 111 ? 11.105 -9.157 -4.759 1.00 75.75 111 VAL A C 1
ATOM 886 O O . VAL A 1 111 ? 12.121 -8.489 -4.625 1.00 75.75 111 VAL A O 1
ATOM 889 N N . ASN A 1 112 ? 11.186 -10.450 -5.089 1.00 71.31 112 ASN A N 1
ATOM 890 C CA . ASN A 1 112 ? 12.474 -11.119 -5.340 1.00 71.31 112 ASN A CA 1
ATOM 891 C C . ASN A 1 112 ? 12.987 -10.982 -6.789 1.00 71.31 112 ASN A C 1
ATOM 893 O O . ASN A 1 112 ? 13.899 -11.706 -7.190 1.00 71.31 112 ASN A O 1
ATOM 897 N N . MET A 1 113 ? 12.375 -10.105 -7.583 1.00 70.69 113 MET A N 1
ATOM 898 C CA . MET A 1 113 ? 12.723 -9.835 -8.974 1.00 70.69 113 MET A CA 1
ATOM 899 C C . MET A 1 113 ? 12.410 -8.377 -9.316 1.00 70.69 113 MET A C 1
ATOM 901 O O . MET A 1 113 ? 11.546 -7.781 -8.682 1.00 70.69 113 MET A O 1
ATOM 905 N N . HIS A 1 114 ? 13.037 -7.856 -10.372 1.00 73.12 114 HIS A N 1
ATOM 906 C CA . HIS A 1 114 ? 12.775 -6.504 -10.860 1.00 73.12 114 HIS A CA 1
ATOM 907 C C . HIS A 1 114 ? 11.324 -6.355 -11.347 1.00 73.12 114 HIS A C 1
ATOM 909 O O . HIS A 1 114 ? 10.901 -7.037 -12.288 1.00 73.12 114 HIS A O 1
ATOM 915 N N . ALA A 1 115 ? 10.583 -5.429 -10.743 1.00 77.75 115 ALA A N 1
ATOM 916 C CA . ALA A 1 115 ? 9.215 -5.086 -11.116 1.00 77.75 115 ALA A CA 1
ATOM 917 C C . ALA A 1 115 ? 9.150 -3.700 -11.772 1.00 77.75 115 ALA A C 1
ATOM 919 O O . ALA A 1 115 ? 9.746 -2.743 -11.290 1.00 77.75 115 ALA A O 1
ATOM 920 N N . SER A 1 116 ? 8.386 -3.556 -12.861 1.00 80.81 116 SER A N 1
ATOM 921 C CA . SER A 1 116 ? 8.202 -2.242 -13.503 1.00 80.81 116 SER A CA 1
ATOM 922 C C . SER A 1 116 ? 7.293 -1.309 -12.699 1.00 80.81 116 SER A C 1
ATOM 924 O O . SER A 1 116 ? 7.382 -0.090 -12.842 1.00 80.81 116 SER A O 1
ATOM 926 N N . SER A 1 117 ? 6.391 -1.871 -11.890 1.00 85.81 117 SER A N 1
ATOM 927 C CA . SER A 1 117 ? 5.559 -1.112 -10.959 1.00 85.81 117 SER A CA 1
ATOM 928 C C . SER A 1 117 ? 4.932 -1.987 -9.874 1.00 85.81 117 SER A C 1
ATOM 930 O O . SER A 1 117 ? 4.707 -3.186 -10.076 1.00 85.81 117 SER A O 1
ATOM 932 N N . VAL A 1 118 ? 4.607 -1.355 -8.742 1.00 85.38 118 VAL A N 1
ATOM 933 C CA . VAL A 1 118 ? 3.888 -1.959 -7.609 1.00 85.38 118 VAL A CA 1
ATOM 934 C C . VAL A 1 118 ? 2.691 -1.099 -7.211 1.00 85.38 118 VAL A C 1
ATOM 936 O O . VAL A 1 118 ? 2.747 0.130 -7.265 1.00 85.38 118 VAL A O 1
ATOM 939 N N . LEU A 1 119 ? 1.592 -1.749 -6.833 1.00 92.00 119 LEU A N 1
ATOM 940 C CA . LEU A 1 119 ? 0.313 -1.124 -6.514 1.00 92.00 119 LEU A CA 1
ATOM 941 C C . LEU A 1 119 ? -0.253 -1.637 -5.186 1.00 92.00 119 LEU A C 1
ATOM 943 O O . LEU A 1 119 ? -0.328 -2.847 -4.967 1.00 92.00 119 LEU A O 1
ATOM 947 N N . TRP A 1 120 ? -0.746 -0.704 -4.365 1.00 85.75 120 TRP A N 1
ATOM 948 C CA . TRP A 1 120 ? -1.495 -0.942 -3.122 1.00 85.75 120 TRP A CA 1
ATOM 949 C C . TRP A 1 120 ? -2.876 -0.285 -3.117 1.00 85.75 120 TRP A C 1
ATOM 951 O O . TRP A 1 120 ? -3.318 0.259 -4.145 1.00 85.75 120 TRP A O 1
#

Sequence (120 aa):
MRKRDLHILTTNIYTYTGDQRFSVIHPPSSEDWDLKIDYAQPRDSGIYECQVNTEPKINLAIILDIAAESEARDLNSDRRYYDSKAARAKILGSTEIHVKRDSTIALACSVNMHASSVLW

Radius of gyration: 14.44 Å; Cα contacts (8 Å, |Δi|>4): 250; chains: 1; bounding box: 32×35×41 Å

pLDDT: mean 76.42, std 17.47, range [33.97, 95.94]

Secondary structure (DSSP, 8-state):
-BTTTTB--EETTEE--S-TTEEEE--TT-SB-EEEESS--GGG-EEEEEEE--SS-EEEEEEEEEE-TT-------------TTS--EEPSS-SEEEEETT--EEE--EESS--S-EE-

Solvent-accessible surface area (backbone atoms only — not comparable to full-atom values): 7111 Å² total; per-residue (Å²): 33,36,59,91,76,69,42,53,42,29,48,62,88,42,65,66,55,92,56,82,44,54,44,64,50,63,60,89,96,52,59,40,49,22,46,30,33,46,58,34,44,57,87,68,40,46,47,37,28,43,37,38,56,44,91,76,74,42,73,48,74,32,45,38,42,32,47,66,99,84,65,91,67,90,73,92,74,79,88,78,86,73,83,89,84,63,91,42,76,42,60,89,70,69,64,62,45,80,41,60,59,59,37,72,46,68,52,56,39,29,40,79,58,94,57,85,41,44,32,42

Mean predicted aligned error: 9.31 Å

=== Feature glossary ===
Each block in this record encodes a different view of the same protein. In brief:

Predicted aligned error. PAE(i, j) answers: if I align the predicted and true structures on residue i, how far off (in Å) do I expect residue j to be? A block-diagonal PAE matrix with low values on the blocks and high values off-diagonal is the signature of a multi-domain protein with confidently predicted domains but uncertain inter-domain orientation.

Contact-map, Ramachandran, and PAE plots. Plot images: a contact map (which residues are close in 3D, as an N×N binary image), a Ramachandran scatter (backbone torsion angles, revealing secondary-structure composition at a glance), and — for AlphaFold structures — a PAE heatmap (pairwise prediction confidence).

Backbone torsions (φ/ψ). φ (phi) and ψ (psi) are the two rotatable backbone dihedrals per residue: φ is the C(i-1)–N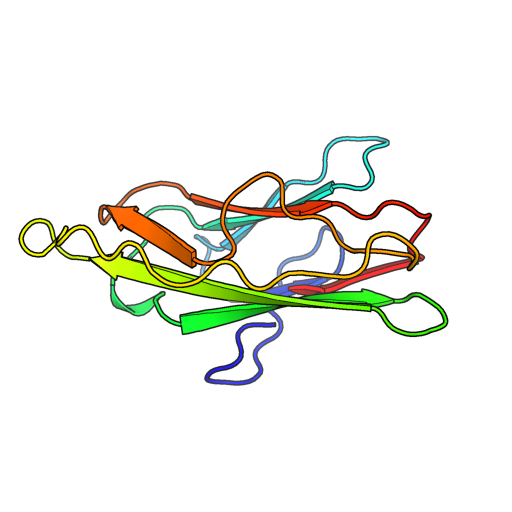–Cα–C torsion, ψ is the N–Cα–C–N(i+1) torsion, both in degrees on (−180°, 180°]. α-helical residues cluster near (−60°, −45°); β-strand residues near (−120°, +130°). A Ramachandran plot is simply a scatter of (φ, ψ) for every residue.

Foldseek 3Di. A 3Di character summarizes, for each residue, the relative orientation of the Cα frame of its nearest spatial neighbor. Because it encodes fold topology rather than chemistry, 3Di alignments detect remote structural similarity that sequence alignment misses.

Radius of gyration, Cα contacts, bounding box. Three whole-structure scalars: the radius of gyration (RMS distance of Cα from centroid, in Å), the count of Cα–Cα contacts (pairs closer than 8 Å and separated by more than four residues in sequence — i.e. tertiary, not local, contacts), and the bounding-box dimensions. Together they distinguish compact globular folds from extended fibres or disordered chains.

Sequence. Sequence gives the chain of amino acids in standard one-letter code (A=alanine, C=cysteine, …, Y=tyrosine), read N→C. It is the only feature that is directly encoded by the gene; all structural features are derived from the folded form of this sequence.

mmCIF coordinates. Atomic coordinates in PDBx/mmCIF format — the same representation the Protein Data Bank distributes. Each line of the _atom_site loop places one backbone atom in Cartesian space (units: ångströms, origin: arbitrary).

Secondary structure (3-state, P-SEA). Three-state secondary structure (P-SEA) collapses the eight DSSP classes into helix (a), strand (b), and coil (c). P-SEA assigns these from Cα geometry alone — distances and angles — without requiring backbone oxygens, so it works on any Cα trace.

InterPro / GO / CATH / organism. Functional annotations link the protein to curated databases. InterPro entries identify conserved domains and families by matching the sequence against member-database signatures (Pfam, PROSITE, CDD, …). Gene Ontology (GO) terms describe molecular function, biological process, and cellular component in a controlled vocabulary. CATH places the structure in a hierarchical fold classification (Class/Architecture/Topology/Homologous-superfamily). The organism is the source species.

B-factor. B-factor (Debye–Waller factor) reflects atomic displacement in the crystal lattice. It is an experimental observable (units Å²), not a prediction; low values mean the atom is pinned down, high values mean it moves or is heterogeneous across the crystal.

Rendered structure images. Structure images are PyMOL renders from six orthogonal camera directions. Cartoon representation draws helices as coils and strands as arrows; sticks shows the backbone as bonds; surface shows the solvent-excluded envelope. Rainbow coloring maps sequence position to hue (blue→red, N→C); chain coloring assigns a distinct color per polypeptide.

Solvent-accessible surface area. Solvent-accessible surface area (SASA) is the area in Å² traced out by the centre of a 1.4 Å probe sphere (a water molecule) rolled over the protein's van der Waals surface (Shrake–Rupley / Lee–Richards construction). Buried residues have near-zero SASA; fully exposed residues can exceed 200 Å². The total SASA scales roughly with the number of surface residues.

Secondary structure (8-state, DSSP). The SS8 string is DSSP's per-residue secondary-structure call. α-helix (H) means an i→i+4 H-bond ladder; β-strand (E) means the residue participates in a β-sheet; 3₁₀ (G) and π (I) are tighter and wider helices; T/S are turns/bends; '-' is loop.

pLDDT. For AlphaFold models, the B-factor field carries pLDDT — the model's own estimate of local accuracy on a 0–100 scale. Regions with pLDDT<50 should be treated as essentially unmodeled; they often correspond to intrinsically disordered segments.

Nearest PDB structures. Nearest PDB neighbors are the top structural matches found by Foldseek when searching this structure against the entire Protein Data Bank. Each hit reports a TM-score (0 to 1; >0.5 almost always implies the same fold) and an E-value. These are *structural* homologs — they may share no detectable sequence similarity.